Protein AF-A0A0H1ASX2-F1 (afdb_monomer)

Secondary structure (DSSP, 8-state):
----------TTPPP-------GGGG-PPPBPHHHHHHHHHHH-HHHHHHHHHHHHHHTT-GGGHHHHHHHHHHHHHHHHHHHHHS-TTS-THHHHHHHHHHHHHHHHHHHHHHHHHHHHTT---B-HHHHHHHHHHHHHHHHHHHHHHHHHHH-

Structure (mmCIF, N/CA/C/O backbone):
data_AF-A0A0H1ASX2-F1
#
_entry.id   AF-A0A0H1ASX2-F1
#
loop_
_atom_site.group_PDB
_atom_site.id
_atom_site.type_symbol
_atom_site.label_atom_id
_atom_site.label_alt_id
_atom_site.label_comp_id
_atom_site.label_asym_id
_atom_site.label_entity_id
_atom_site.label_seq_id
_atom_site.pdbx_PDB_ins_code
_atom_site.Cartn_x
_atom_site.Cartn_y
_atom_site.Cartn_z
_atom_site.occupancy
_atom_site.B_iso_or_equiv
_atom_site.auth_seq_id
_atom_site.auth_comp_id
_atom_site.auth_asym_id
_atom_site.auth_atom_id
_atom_site.pdbx_PDB_model_num
ATOM 1 N N . MET A 1 1 ? -54.144 13.813 56.890 1.00 47.25 1 MET A N 1
ATOM 2 C CA . MET A 1 1 ? -53.116 13.267 57.805 1.00 47.25 1 MET A CA 1
ATOM 3 C C . MET A 1 1 ? -51.978 12.940 56.876 1.00 47.25 1 MET A C 1
ATOM 5 O O . MET A 1 1 ? -52.011 11.903 56.228 1.00 47.25 1 MET A O 1
ATOM 9 N N . ASP A 1 2 ? -51.123 13.932 56.660 1.00 46.69 2 ASP A N 1
ATOM 10 C CA . ASP A 1 2 ? -50.329 14.037 55.441 1.00 46.69 2 ASP A CA 1
ATOM 11 C C . ASP A 1 2 ? -48.914 13.571 55.763 1.00 46.69 2 ASP A C 1
ATOM 13 O O . ASP A 1 2 ? -48.155 14.257 56.446 1.00 46.69 2 ASP A O 1
ATOM 17 N N . GLU A 1 3 ? -48.589 12.358 55.328 1.00 52.06 3 GLU A N 1
ATOM 18 C CA . GLU A 1 3 ? -47.261 11.775 55.479 1.00 52.06 3 GLU A CA 1
ATOM 19 C C . GLU A 1 3 ? -46.334 12.405 54.428 1.00 52.06 3 GLU A C 1
ATOM 21 O O . GLU A 1 3 ? -46.213 11.940 53.295 1.00 52.06 3 GLU A O 1
ATOM 26 N N . GLN A 1 4 ? -45.721 13.538 54.775 1.00 53.41 4 GLN A N 1
ATOM 27 C CA . GLN A 1 4 ? -44.654 14.131 53.973 1.00 53.41 4 GLN A CA 1
ATOM 28 C C . GLN A 1 4 ? -43.375 13.309 54.158 1.00 53.41 4 GLN A C 1
ATOM 30 O O . GLN A 1 4 ? -42.578 13.544 55.067 1.00 53.41 4 GLN A O 1
ATOM 35 N N . THR A 1 5 ? -43.171 12.325 53.286 1.00 53.88 5 THR A N 1
ATOM 36 C CA . THR A 1 5 ? -41.899 11.611 53.145 1.00 53.88 5 THR A CA 1
ATOM 37 C C . THR A 1 5 ? -40.820 12.576 52.657 1.00 53.88 5 THR A C 1
ATOM 39 O O . THR A 1 5 ? -40.713 12.866 51.465 1.00 53.88 5 THR A O 1
ATOM 42 N N . HIS A 1 6 ? -40.007 13.075 53.587 1.00 53.47 6 HIS A N 1
ATOM 43 C CA . HIS A 1 6 ? -38.731 13.720 53.299 1.00 53.47 6 HIS A CA 1
ATOM 44 C C . HIS A 1 6 ? -37.802 12.712 52.603 1.00 53.47 6 HIS A C 1
ATOM 46 O O . HIS A 1 6 ? -37.171 11.882 53.256 1.00 53.47 6 HIS A O 1
ATOM 52 N N . THR A 1 7 ? -37.688 12.772 51.277 1.00 54.44 7 THR A N 1
ATOM 53 C CA . THR A 1 7 ? -36.602 12.096 50.557 1.00 54.44 7 THR A CA 1
ATOM 54 C C . THR A 1 7 ? -35.310 12.854 50.841 1.00 54.44 7 THR A C 1
ATOM 56 O O . THR A 1 7 ? -34.998 13.841 50.175 1.00 54.44 7 THR A O 1
ATOM 59 N N . ALA A 1 8 ? -34.591 12.437 51.882 1.00 61.47 8 ALA A N 1
ATOM 60 C CA . ALA A 1 8 ? -33.240 12.905 52.148 1.00 61.47 8 ALA A CA 1
ATOM 61 C C . ALA A 1 8 ? -32.369 12.596 50.920 1.00 61.47 8 ALA A C 1
ATOM 63 O O . ALA A 1 8 ? -32.142 11.435 50.584 1.00 61.47 8 ALA A O 1
ATOM 64 N N . SER A 1 9 ? -31.924 13.636 50.216 1.00 67.31 9 SER A N 1
ATOM 65 C CA . SER A 1 9 ? -30.913 13.514 49.170 1.00 67.31 9 SER A CA 1
ATOM 66 C C . SER A 1 9 ? -29.603 13.109 49.840 1.00 67.31 9 SER A C 1
ATOM 68 O O . SER A 1 9 ? -29.017 13.932 50.541 1.00 67.31 9 SER A O 1
ATOM 70 N N . ASP A 1 10 ? -29.191 11.850 49.677 1.00 74.31 10 ASP A N 1
ATOM 71 C CA . ASP A 1 10 ? -27.954 11.303 50.242 1.00 74.31 10 ASP A CA 1
ATOM 72 C C . ASP A 1 10 ? -26.739 12.140 49.784 1.00 74.31 10 ASP A C 1
ATOM 74 O O . ASP A 1 10 ? -26.364 12.076 48.609 1.00 74.31 10 ASP A O 1
ATOM 78 N N . PRO A 1 11 ? -26.119 12.941 50.678 1.00 73.50 11 PRO A N 1
ATOM 79 C CA . PRO A 1 11 ? -24.997 13.813 50.328 1.00 73.50 11 PRO A CA 1
ATOM 80 C C . PRO A 1 11 ? -23.715 13.043 49.991 1.00 73.50 11 PRO A C 1
ATOM 82 O O . PRO A 1 11 ? -22.760 13.643 49.496 1.00 73.50 11 PRO A O 1
ATOM 85 N N . TYR A 1 12 ? -23.679 11.739 50.278 1.00 74.81 12 TYR A N 1
ATOM 86 C CA . TYR A 1 12 ? -22.546 10.853 50.030 1.00 74.81 12 TYR A CA 1
ATOM 87 C C . TYR A 1 12 ? -22.770 9.919 48.841 1.00 74.81 12 TYR A C 1
ATOM 89 O O . TYR A 1 12 ? -21.916 9.069 48.580 1.00 74.81 12 TYR A O 1
ATOM 97 N N . ALA A 1 13 ? -23.867 10.084 48.091 1.00 76.31 13 ALA A N 1
ATOM 98 C CA . ALA A 1 13 ? -24.057 9.361 46.844 1.00 76.31 13 ALA A CA 1
ATOM 99 C C . ALA A 1 13 ? -22.892 9.698 45.889 1.00 76.31 13 ALA A C 1
ATOM 101 O O . ALA A 1 13 ? -22.727 10.863 45.508 1.00 76.31 13 ALA A O 1
ATOM 102 N N . PRO A 1 14 ? -22.051 8.716 45.509 1.00 77.06 14 PRO A N 1
ATOM 103 C CA . PRO A 1 14 ? -20.947 8.975 44.604 1.00 77.06 14 PRO A CA 1
ATOM 104 C C . PRO A 1 14 ? -21.509 9.472 43.266 1.00 77.06 14 PRO A C 1
ATOM 106 O O . PRO A 1 14 ? -22.511 8.926 42.790 1.00 77.06 14 PRO A O 1
ATOM 109 N N . PRO A 1 15 ? -20.891 10.490 42.638 1.00 75.56 15 PRO A N 1
ATOM 110 C CA . PRO A 1 15 ? -21.317 10.953 41.329 1.00 75.56 15 PRO A CA 1
ATOM 111 C C . PRO A 1 15 ? -21.356 9.767 40.366 1.00 75.56 15 PRO A C 1
ATOM 113 O O . PRO A 1 15 ? -20.335 9.120 40.130 1.00 75.56 15 PRO A O 1
ATOM 116 N N . VAL A 1 16 ? -22.533 9.476 39.811 1.00 71.94 16 VAL A N 1
ATOM 117 C CA . VAL A 1 16 ? -22.694 8.508 38.720 1.00 71.94 16 VAL A CA 1
ATOM 118 C C . VAL A 1 16 ? -22.091 9.124 37.459 1.00 71.94 16 VAL A C 1
ATOM 120 O O . VAL A 1 16 ? -22.779 9.670 36.601 1.00 71.94 16 VAL A O 1
ATOM 123 N N . ALA A 1 17 ? -20.764 9.096 37.378 1.00 74.38 17 ALA A N 1
ATOM 124 C CA . ALA A 1 17 ? -20.048 9.335 36.142 1.00 74.38 17 ALA A CA 1
ATOM 125 C C . ALA A 1 17 ? -20.235 8.092 35.259 1.00 74.38 17 ALA A C 1
ATOM 127 O O . ALA A 1 17 ? -19.989 6.979 35.733 1.00 74.38 17 ALA A O 1
ATOM 128 N N . PRO A 1 18 ? -20.651 8.238 33.989 1.00 66.75 18 PRO A N 1
ATOM 129 C CA . PRO A 1 18 ? -20.555 7.147 33.036 1.00 66.75 18 PRO A CA 1
ATOM 130 C C . PRO A 1 18 ? -19.104 6.666 33.030 1.00 66.75 18 PRO A C 1
ATOM 132 O O . PRO A 1 18 ? -18.195 7.432 32.704 1.00 66.75 18 PRO A O 1
ATOM 135 N N . VAL A 1 19 ? -18.875 5.418 33.435 1.00 65.31 19 VAL A N 1
ATOM 136 C CA . VAL A 1 19 ? -17.571 4.786 33.264 1.00 65.31 19 VAL A CA 1
ATOM 137 C C . VAL A 1 19 ? -17.372 4.698 31.758 1.00 65.31 19 VAL A C 1
ATOM 139 O O . VAL A 1 19 ? -18.055 3.925 31.090 1.00 65.31 19 VAL A O 1
ATOM 142 N N . ALA A 1 20 ? -16.512 5.554 31.205 1.00 58.47 20 ALA A N 1
ATOM 143 C CA . ALA A 1 20 ? -16.109 5.426 29.817 1.00 58.47 20 ALA A CA 1
ATOM 144 C C . ALA A 1 20 ? -15.513 4.024 29.665 1.00 58.47 20 ALA A C 1
ATOM 146 O O . ALA A 1 20 ? -14.483 3.727 30.274 1.00 58.47 20 ALA A O 1
ATOM 147 N N . GLU A 1 21 ? -16.188 3.148 28.915 1.00 55.81 21 GLU A N 1
ATOM 148 C CA . GLU A 1 21 ? -15.603 1.857 28.580 1.00 55.81 21 GLU A CA 1
ATOM 149 C C . GLU A 1 21 ? -14.235 2.115 27.938 1.00 55.81 21 GLU A C 1
ATOM 151 O O . GLU A 1 21 ? -14.107 3.045 27.127 1.00 55.81 21 GLU A O 1
ATOM 156 N N . PRO A 1 22 ? -13.195 1.348 28.304 1.00 53.44 22 PRO A N 1
ATOM 157 C CA . PRO A 1 22 ? -11.876 1.542 27.735 1.00 53.44 22 PRO A CA 1
ATOM 158 C C . PRO A 1 22 ? -11.994 1.500 26.212 1.00 53.44 22 PRO A C 1
ATOM 160 O O . PRO A 1 22 ? -12.424 0.494 25.647 1.00 53.44 22 PRO A O 1
ATOM 163 N N . GLN A 1 23 ? -11.584 2.573 25.532 1.00 51.88 23 GLN A N 1
ATOM 164 C CA . GLN A 1 23 ? -11.500 2.608 24.064 1.00 51.88 23 GLN A CA 1
ATOM 165 C C . GLN A 1 23 ? -10.656 1.440 23.510 1.00 51.88 23 GLN A C 1
ATOM 167 O O . GLN A 1 23 ? -10.813 1.046 22.354 1.00 51.88 23 GLN A O 1
ATOM 172 N N . ASP A 1 24 ? -9.819 0.843 24.359 1.00 49.00 24 ASP A N 1
ATOM 173 C CA . ASP A 1 24 ? -9.015 -0.348 24.106 1.00 49.00 24 ASP A CA 1
ATOM 174 C C . ASP A 1 24 ? -9.831 -1.633 23.873 1.00 49.00 24 ASP A C 1
ATOM 176 O O . ASP A 1 24 ? -9.362 -2.523 23.160 1.00 49.00 24 ASP A O 1
ATOM 180 N N . ALA A 1 25 ? -11.070 -1.737 24.373 1.00 55.53 25 ALA A N 1
ATOM 181 C CA . ALA A 1 25 ? -11.925 -2.911 24.145 1.00 55.53 25 ALA A CA 1
ATOM 182 C C . ALA A 1 25 ? -12.354 -3.054 22.671 1.00 55.53 25 ALA A C 1
ATOM 184 O O . ALA A 1 25 ? -12.638 -4.151 22.192 1.00 55.53 25 ALA A O 1
ATOM 185 N N . ALA A 1 26 ? -12.357 -1.948 21.922 1.00 63.97 26 ALA A N 1
ATOM 186 C CA . ALA A 1 26 ? -12.795 -1.907 20.533 1.00 63.97 26 ALA A CA 1
ATOM 187 C C . ALA A 1 26 ? -11.713 -2.331 19.520 1.00 63.97 26 ALA A C 1
ATOM 189 O O . ALA A 1 26 ? -11.992 -2.404 18.320 1.00 63.97 26 ALA A O 1
ATOM 190 N N . GLY A 1 27 ? -10.475 -2.581 19.957 1.00 82.19 27 GLY A N 1
ATOM 191 C CA . GLY A 1 27 ? -9.338 -2.902 19.089 1.00 82.19 27 GLY A CA 1
ATOM 192 C C . GLY A 1 27 ? -8.745 -1.692 18.349 1.00 82.19 27 GLY A C 1
ATOM 193 O O . GLY A 1 27 ? -9.328 -0.604 18.294 1.00 82.19 27 GLY A O 1
ATOM 194 N N . LEU A 1 28 ? -7.564 -1.883 17.752 1.00 91.44 28 LEU A N 1
ATOM 195 C CA . LEU A 1 28 ? -6.772 -0.812 17.131 1.00 91.44 28 LEU A CA 1
ATOM 196 C C . LEU A 1 28 ? -7.434 -0.227 15.860 1.00 91.44 28 LEU A C 1
ATOM 198 O O . LEU A 1 28 ? -8.020 -0.966 15.065 1.00 91.44 28 LEU A O 1
ATOM 202 N N . PRO A 1 29 ? -7.301 1.092 15.602 1.00 95.06 29 PRO A N 1
ATOM 203 C CA . PRO A 1 29 ? -7.918 1.746 14.449 1.00 95.06 29 PRO A CA 1
ATOM 204 C C . PRO A 1 29 ? -7.299 1.289 13.122 1.00 95.06 29 PRO A C 1
ATOM 206 O O . PRO A 1 29 ? -6.076 1.278 12.959 1.00 95.06 29 PRO A O 1
ATOM 209 N N . LEU A 1 30 ? -8.152 0.972 12.148 1.00 97.38 30 LEU A N 1
ATOM 210 C CA . LEU A 1 30 ? -7.758 0.505 10.816 1.00 97.38 30 LEU A CA 1
ATOM 211 C C . LEU A 1 30 ? -7.671 1.663 9.815 1.00 97.38 30 LEU A C 1
ATOM 213 O O . LEU A 1 30 ? -8.310 2.704 9.981 1.00 97.38 30 LEU A O 1
ATOM 217 N N . PHE A 1 31 ? -6.889 1.484 8.755 1.00 98.31 31 PHE A N 1
ATOM 218 C CA . PHE A 1 31 ? -6.980 2.323 7.565 1.00 98.31 31 PHE A CA 1
ATOM 219 C C . PHE A 1 31 ? -8.200 1.953 6.730 1.00 98.31 31 PHE A C 1
ATOM 221 O O . PHE A 1 31 ? -8.478 0.772 6.513 1.00 98.31 31 PHE A O 1
ATOM 228 N N . LYS A 1 32 ? -8.868 2.978 6.199 1.00 98.12 32 LYS A N 1
ATOM 229 C CA . LYS A 1 32 ? -9.953 2.835 5.224 1.00 98.12 32 LYS A CA 1
ATOM 230 C C . LYS A 1 32 ? -9.419 2.373 3.869 1.00 98.12 32 LYS A C 1
ATOM 232 O O . LYS A 1 32 ? -8.271 2.659 3.525 1.00 98.12 32 LYS A O 1
ATOM 237 N N . ILE A 1 33 ? -10.290 1.779 3.050 1.00 98.25 33 ILE A N 1
ATOM 238 C CA . ILE A 1 33 ? -9.969 1.413 1.658 1.00 98.25 33 ILE A CA 1
ATOM 239 C C . ILE A 1 33 ? -9.498 2.643 0.865 1.00 98.25 33 ILE A C 1
ATOM 241 O O . ILE A 1 33 ? -8.510 2.562 0.143 1.00 98.25 33 ILE A O 1
ATOM 245 N N . ALA A 1 34 ? -10.134 3.803 1.068 1.00 98.00 34 ALA A N 1
ATOM 246 C CA . ALA A 1 34 ? -9.706 5.059 0.450 1.00 98.00 34 ALA A CA 1
ATOM 247 C C . ALA A 1 34 ? -8.273 5.456 0.853 1.00 98.00 34 ALA A C 1
ATOM 249 O O . ALA A 1 34 ? -7.491 5.866 0.002 1.00 98.00 34 ALA A O 1
ATOM 250 N N . GLY A 1 35 ? -7.901 5.282 2.126 1.00 98.38 35 GLY A N 1
ATOM 251 C CA . GLY A 1 35 ? -6.538 5.533 2.600 1.00 98.38 35 GLY A CA 1
ATOM 252 C C . GLY A 1 35 ? -5.514 4.584 1.971 1.00 98.38 35 GLY A C 1
ATOM 253 O O . GLY A 1 35 ? -4.441 5.023 1.568 1.00 98.38 35 GLY A O 1
ATOM 254 N N . ILE A 1 36 ? -5.865 3.304 1.816 1.00 98.62 36 ILE A N 1
ATOM 255 C CA . ILE A 1 36 ? -5.038 2.319 1.100 1.00 98.62 36 ILE A CA 1
ATOM 256 C C . ILE A 1 36 ? -4.854 2.743 -0.362 1.00 98.62 36 ILE A C 1
ATOM 258 O O . ILE A 1 36 ? -3.728 2.753 -0.847 1.00 98.62 36 ILE A O 1
ATOM 262 N N . GLY A 1 37 ? -5.928 3.165 -1.036 1.00 98.44 37 GLY A N 1
ATOM 263 C CA . GLY A 1 37 ? -5.870 3.658 -2.413 1.00 98.44 37 GLY A CA 1
ATOM 264 C C . GLY A 1 37 ? -5.007 4.912 -2.574 1.00 98.44 37 GLY A C 1
ATOM 265 O O . GLY A 1 37 ? -4.173 4.962 -3.473 1.00 98.44 37 GLY A O 1
ATOM 266 N N . ILE A 1 38 ? -5.138 5.890 -1.670 1.00 98.44 38 ILE A N 1
ATOM 267 C CA . ILE A 1 38 ? -4.268 7.079 -1.624 1.00 98.44 38 ILE A CA 1
ATOM 268 C C . ILE A 1 38 ? -2.805 6.648 -1.513 1.00 98.44 38 ILE A C 1
ATOM 270 O O . ILE A 1 38 ? -1.969 7.108 -2.286 1.00 98.44 38 ILE A O 1
ATOM 274 N N . ALA A 1 39 ? -2.496 5.726 -0.600 1.00 98.50 39 ALA A N 1
ATOM 275 C CA . ALA A 1 39 ? -1.132 5.250 -0.446 1.00 98.50 39 ALA A CA 1
ATOM 276 C C . ALA A 1 39 ? -0.618 4.528 -1.697 1.00 98.50 39 ALA A C 1
ATOM 278 O O . ALA A 1 39 ? 0.520 4.759 -2.093 1.00 98.50 39 ALA A O 1
ATOM 279 N N . THR A 1 40 ? -1.448 3.717 -2.357 1.00 98.31 40 THR A N 1
ATOM 280 C CA . THR A 1 40 ? -1.083 3.068 -3.623 1.00 98.31 40 THR A CA 1
ATOM 281 C C . THR A 1 40 ? -0.785 4.074 -4.725 1.00 98.31 40 THR A C 1
ATOM 283 O O . THR A 1 40 ? 0.202 3.917 -5.438 1.00 98.31 40 THR A O 1
ATOM 286 N N . PHE A 1 41 ? -1.625 5.099 -4.863 1.00 97.25 41 PHE A N 1
ATOM 287 C CA . PHE A 1 41 ? -1.506 6.088 -5.927 1.00 97.25 41 PHE A CA 1
ATOM 288 C C . PHE A 1 41 ? -0.271 6.980 -5.759 1.00 97.25 41 PHE A C 1
ATOM 290 O O . PHE A 1 41 ? 0.468 7.176 -6.717 1.00 97.25 41 PHE A O 1
ATOM 297 N N . PHE A 1 42 ? -0.026 7.485 -4.547 1.00 96.69 42 PHE A N 1
ATOM 298 C CA . PHE A 1 42 ? 1.083 8.409 -4.290 1.00 96.69 42 PHE A CA 1
ATOM 299 C C . PHE A 1 42 ? 2.403 7.713 -3.963 1.00 96.69 42 PHE A C 1
ATOM 301 O O . PHE A 1 42 ? 3.459 8.232 -4.301 1.00 96.69 42 PHE A O 1
ATOM 308 N N . GLY A 1 43 ? 2.363 6.560 -3.295 1.00 93.19 43 GLY A N 1
ATOM 309 C CA . GLY A 1 43 ? 3.567 5.881 -2.819 1.00 93.19 43 GLY A CA 1
ATOM 310 C C . GLY A 1 43 ? 4.036 4.713 -3.679 1.00 93.19 43 GLY A C 1
ATOM 311 O O . GLY A 1 43 ? 5.216 4.384 -3.607 1.00 93.19 43 GLY A O 1
ATOM 312 N N . SER A 1 44 ? 3.143 4.100 -4.471 1.00 96.81 44 SER A N 1
ATOM 313 C CA . SER A 1 44 ? 3.246 2.797 -5.168 1.00 96.81 44 SER A CA 1
ATOM 314 C C . SER A 1 44 ? 2.454 1.661 -4.508 1.00 96.81 44 SER A C 1
ATOM 316 O O . SER A 1 44 ? 2.003 1.736 -3.362 1.00 96.81 44 SER A O 1
ATOM 318 N N . VAL A 1 45 ? 2.337 0.542 -5.230 1.00 97.94 45 VAL A N 1
ATOM 319 C CA . VAL A 1 4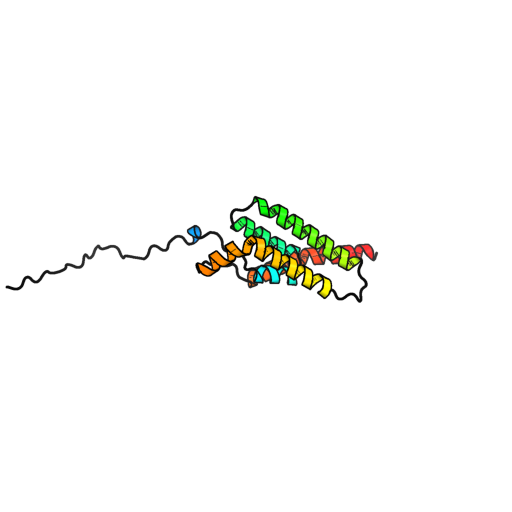5 ? 1.788 -0.730 -4.732 1.00 97.94 45 VAL A CA 1
ATOM 320 C C . VAL A 1 45 ? 2.402 -1.175 -3.399 1.00 97.94 45 VAL A C 1
ATOM 322 O O . VAL A 1 45 ? 1.676 -1.711 -2.559 1.00 97.94 45 VAL A O 1
ATOM 325 N N . LEU A 1 46 ? 3.684 -0.877 -3.145 1.00 98.44 46 LEU A N 1
ATOM 326 C CA . LEU A 1 46 ? 4.337 -1.196 -1.876 1.00 98.44 46 LEU A CA 1
ATOM 327 C C . LEU A 1 46 ? 3.722 -0.418 -0.705 1.00 98.44 46 LEU A C 1
ATOM 329 O O . LEU A 1 46 ? 3.464 -0.998 0.347 1.00 98.44 46 LEU A O 1
ATOM 333 N N . ALA A 1 47 ? 3.424 0.869 -0.890 1.00 98.56 47 ALA A N 1
ATOM 334 C CA . ALA A 1 47 ? 2.809 1.698 0.145 1.00 98.56 47 ALA A CA 1
ATOM 335 C C . ALA A 1 47 ? 1.381 1.230 0.473 1.00 98.56 47 ALA A C 1
ATOM 337 O O . ALA A 1 47 ? 1.024 1.099 1.645 1.00 98.56 47 ALA A O 1
ATOM 338 N N . GLY A 1 48 ? 0.584 0.898 -0.547 1.00 98.50 48 GLY A N 1
ATOM 339 C CA . GLY A 1 48 ? -0.742 0.302 -0.351 1.00 98.50 48 GLY A CA 1
ATOM 340 C C . GLY A 1 48 ? -0.683 -1.036 0.389 1.00 98.50 48 GLY A C 1
ATOM 341 O O . GLY A 1 48 ? -1.404 -1.247 1.368 1.00 98.50 48 GLY A O 1
ATOM 342 N N . GLY A 1 49 ? 0.229 -1.919 -0.022 1.00 98.50 49 GLY A N 1
ATOM 343 C CA . GLY A 1 49 ? 0.459 -3.205 0.634 1.00 98.50 49 GLY A CA 1
ATOM 344 C C . GLY A 1 49 ? 0.953 -3.075 2.075 1.00 98.50 49 GLY A C 1
ATOM 345 O O . GLY A 1 49 ? 0.515 -3.829 2.942 1.00 98.50 49 GLY A O 1
ATOM 346 N N . LEU A 1 50 ? 1.785 -2.076 2.376 1.00 98.69 50 LEU A N 1
ATOM 347 C CA . LEU A 1 50 ? 2.213 -1.762 3.740 1.00 98.69 50 LEU A CA 1
ATOM 348 C C . LEU A 1 50 ? 1.029 -1.338 4.621 1.00 98.69 50 LEU A C 1
ATOM 350 O O . LEU A 1 50 ? 0.916 -1.798 5.760 1.00 98.69 50 LEU A O 1
ATOM 354 N N . LEU A 1 51 ? 0.112 -0.508 4.106 1.00 98.69 51 LEU A N 1
ATOM 355 C CA . LEU A 1 51 ? -1.107 -0.151 4.841 1.00 98.69 51 LEU A CA 1
ATOM 356 C C . LEU A 1 51 ? -2.004 -1.371 5.079 1.00 98.69 51 LEU A C 1
ATOM 358 O O . LEU A 1 51 ? -2.517 -1.546 6.188 1.00 98.69 51 LEU A O 1
ATOM 362 N N . MET A 1 52 ? -2.137 -2.254 4.087 1.00 98.69 52 MET A N 1
ATOM 363 C CA . MET A 1 52 ? -2.850 -3.523 4.250 1.00 98.69 52 MET A CA 1
ATOM 364 C C . MET A 1 52 ? -2.193 -4.421 5.305 1.00 98.69 52 MET A C 1
ATOM 366 O O . MET A 1 52 ? -2.890 -4.952 6.170 1.00 98.69 52 MET A O 1
ATOM 370 N N . ALA A 1 53 ? -0.870 -4.567 5.292 1.00 98.56 53 ALA A N 1
ATOM 371 C CA . ALA A 1 53 ? -0.128 -5.351 6.279 1.00 98.56 53 ALA A CA 1
ATOM 372 C C . ALA A 1 53 ? -0.316 -4.791 7.701 1.00 98.56 53 ALA A C 1
ATOM 374 O O . ALA A 1 53 ? -0.591 -5.532 8.646 1.00 98.56 53 ALA A O 1
ATOM 375 N N . MET A 1 54 ? -0.281 -3.466 7.844 1.00 98.31 54 MET A N 1
ATOM 376 C CA . MET A 1 54 ? -0.586 -2.772 9.096 1.00 98.31 54 MET A CA 1
ATOM 377 C C . MET A 1 54 ? -2.016 -3.002 9.590 1.00 98.31 54 MET A C 1
ATOM 379 O O . MET A 1 54 ? -2.229 -3.050 10.804 1.00 98.31 54 MET A O 1
ATOM 383 N N . ASN A 1 55 ? -2.987 -3.118 8.685 1.00 98.25 55 ASN A N 1
ATOM 384 C CA . ASN A 1 55 ? -4.351 -3.500 9.033 1.00 98.25 55 ASN A CA 1
ATOM 385 C C . ASN A 1 55 ? -4.413 -4.960 9.494 1.00 98.25 55 ASN A C 1
ATOM 387 O O . ASN A 1 55 ? -5.018 -5.226 10.525 1.00 98.25 55 ASN A O 1
ATOM 391 N N . PHE A 1 56 ? -3.760 -5.902 8.803 1.00 97.94 56 PHE A N 1
ATOM 392 C CA . PHE A 1 56 ? -3.729 -7.310 9.227 1.00 97.94 56 PHE A CA 1
ATOM 393 C C . PHE A 1 56 ? -3.150 -7.487 10.626 1.00 97.94 56 PHE A C 1
ATOM 395 O O . PHE A 1 56 ? -3.752 -8.174 11.450 1.00 97.94 56 PHE A O 1
ATOM 402 N N . HIS A 1 57 ? -2.053 -6.797 10.929 1.00 96.69 57 HIS A N 1
ATOM 403 C CA . HIS A 1 57 ? -1.489 -6.788 12.274 1.00 96.69 57 HIS A CA 1
ATOM 404 C C . HIS A 1 57 ? -2.498 -6.275 13.318 1.00 96.69 57 HIS A C 1
ATOM 406 O O . HIS A 1 57 ? -2.713 -6.918 14.340 1.00 96.69 57 HIS A O 1
ATOM 412 N N . ARG A 1 58 ? -3.192 -5.165 13.027 1.00 95.50 58 ARG A N 1
ATOM 413 C CA . ARG A 1 58 ? -4.212 -4.575 13.917 1.00 95.50 58 ARG A CA 1
ATOM 414 C C . ARG A 1 58 ? -5.485 -5.407 14.056 1.00 95.50 58 ARG A C 1
ATOM 416 O O . ARG A 1 58 ? -6.179 -5.275 15.054 1.00 95.50 58 ARG A O 1
ATOM 423 N N . MET A 1 59 ? -5.777 -6.262 13.082 1.00 94.62 59 MET A N 1
ATOM 424 C CA . MET A 1 59 ? -6.870 -7.236 13.132 1.00 94.62 59 MET A CA 1
ATOM 425 C C . MET A 1 59 ? -6.491 -8.521 13.888 1.00 94.62 59 MET A C 1
ATOM 427 O O . MET A 1 59 ? -7.270 -9.468 13.874 1.00 94.62 59 MET A O 1
ATOM 431 N N . GLY A 1 60 ? -5.299 -8.600 14.495 1.00 94.56 60 GLY A N 1
ATOM 432 C CA . GLY A 1 60 ? -4.835 -9.814 15.174 1.00 94.56 60 GLY A CA 1
ATOM 433 C C . GLY A 1 60 ? -4.487 -10.955 14.213 1.00 94.56 60 GLY A C 1
ATOM 434 O O . GLY A 1 60 ? -4.543 -12.118 14.595 1.00 94.56 60 GLY A O 1
ATOM 435 N N . ARG A 1 61 ? -4.136 -10.636 12.959 1.00 95.25 61 ARG A N 1
ATOM 436 C CA . ARG A 1 61 ? -3.795 -11.599 11.895 1.00 95.25 61 ARG A CA 1
ATOM 437 C C . ARG A 1 61 ? -2.332 -11.454 11.449 1.00 95.25 61 ARG A C 1
ATOM 439 O O . ARG A 1 61 ? -2.074 -11.040 10.313 1.00 95.25 61 ARG A O 1
ATOM 446 N N . PRO A 1 62 ? -1.351 -11.721 12.336 1.00 94.44 62 PRO A N 1
ATOM 447 C CA . PRO A 1 62 ? 0.070 -11.555 12.022 1.00 94.44 62 PRO A CA 1
ATOM 448 C C . PRO A 1 62 ? 0.545 -12.496 10.902 1.00 94.44 62 PRO A C 1
ATOM 450 O O . PRO A 1 62 ? 1.454 -12.142 10.153 1.00 94.44 62 PRO A O 1
ATOM 453 N N . ASP A 1 63 ? -0.122 -13.639 10.724 1.00 96.50 63 ASP A N 1
ATOM 454 C CA . ASP A 1 63 ? 0.097 -14.610 9.645 1.00 96.50 63 ASP A CA 1
ATOM 455 C C . ASP A 1 63 ? -0.044 -13.994 8.244 1.00 96.50 63 ASP A C 1
ATOM 457 O O . ASP A 1 63 ? 0.601 -14.434 7.295 1.00 96.50 63 ASP A O 1
ATOM 461 N N . ARG A 1 64 ? -0.859 -12.941 8.104 1.00 97.44 64 ARG A N 1
ATOM 462 C CA . ARG A 1 64 ? -1.100 -12.257 6.825 1.00 97.44 64 ARG A CA 1
ATOM 463 C C . ARG A 1 64 ? -0.163 -11.085 6.556 1.00 97.44 64 ARG A C 1
ATOM 465 O O . ARG A 1 64 ? -0.163 -10.583 5.434 1.00 97.44 64 ARG A O 1
ATOM 472 N N . VAL A 1 65 ? 0.645 -10.653 7.524 1.00 97.75 65 VAL A N 1
ATOM 473 C CA . VAL A 1 65 ? 1.513 -9.469 7.385 1.00 97.75 65 VAL A CA 1
ATOM 474 C C . VAL A 1 65 ? 2.597 -9.709 6.334 1.00 97.75 65 VAL A C 1
ATOM 476 O O . VAL A 1 65 ? 2.647 -9.000 5.328 1.00 97.75 65 VAL A O 1
ATOM 479 N N . TRP A 1 66 ? 3.421 -10.742 6.523 1.00 97.88 66 TRP A N 1
ATOM 480 C CA . TRP A 1 66 ? 4.542 -11.046 5.628 1.00 97.88 66 TRP A CA 1
ATOM 481 C C . TRP A 1 66 ? 4.118 -11.444 4.211 1.00 97.88 66 TRP A C 1
ATOM 483 O O . TRP A 1 66 ? 4.681 -10.885 3.270 1.00 97.88 66 TRP A O 1
ATOM 493 N N . PRO A 1 67 ? 3.096 -12.302 4.005 1.00 98.19 67 PRO A N 1
ATOM 494 C CA . PRO A 1 67 ? 2.607 -12.595 2.658 1.00 98.19 67 PRO A CA 1
ATOM 495 C C . PRO A 1 67 ? 2.108 -11.348 1.921 1.00 98.19 67 PRO A C 1
ATOM 497 O O . PRO A 1 67 ? 2.337 -11.205 0.722 1.00 98.19 67 PRO A O 1
ATOM 500 N N . THR A 1 68 ? 1.462 -10.419 2.634 1.00 98.25 68 THR A N 1
ATOM 501 C CA . THR A 1 68 ? 0.969 -9.168 2.039 1.00 98.25 68 THR A CA 1
ATOM 502 C C . THR A 1 68 ? 2.121 -8.262 1.616 1.00 98.25 68 THR A C 1
ATOM 504 O O . THR A 1 68 ? 2.091 -7.720 0.514 1.00 98.25 68 THR A O 1
ATOM 507 N N . LEU A 1 69 ? 3.157 -8.123 2.451 1.00 98.31 69 LEU A N 1
ATOM 508 C CA . LEU A 1 69 ? 4.356 -7.358 2.099 1.00 98.31 69 LEU A CA 1
ATOM 509 C C . LEU A 1 69 ? 5.132 -8.005 0.948 1.00 98.31 69 LEU A C 1
ATOM 511 O O . LEU A 1 69 ? 5.563 -7.294 0.046 1.00 98.31 69 LEU A O 1
ATOM 515 N N . GLY A 1 70 ? 5.259 -9.334 0.936 1.00 98.31 70 GLY A N 1
ATOM 516 C CA . GLY A 1 70 ? 5.887 -10.069 -0.163 1.00 98.31 70 GLY A CA 1
ATOM 517 C C . GLY A 1 70 ? 5.157 -9.855 -1.489 1.00 98.31 70 GLY A C 1
ATOM 518 O O . GLY A 1 70 ? 5.790 -9.552 -2.497 1.00 98.31 70 GLY A O 1
ATOM 519 N N . LEU A 1 71 ? 3.821 -9.915 -1.483 1.00 98.12 71 LEU A N 1
ATOM 520 C CA . LEU A 1 71 ? 3.008 -9.622 -2.666 1.00 98.12 71 LEU A CA 1
ATOM 521 C C . LEU A 1 71 ? 3.153 -8.163 -3.119 1.00 98.12 71 LEU A C 1
ATOM 523 O O . LEU A 1 71 ? 3.226 -7.894 -4.315 1.00 98.12 71 LEU A O 1
ATOM 527 N N . ALA A 1 72 ? 3.213 -7.221 -2.179 1.00 98.06 72 ALA A N 1
ATOM 528 C CA . ALA A 1 72 ? 3.386 -5.805 -2.483 1.00 98.06 72 ALA A CA 1
ATOM 529 C C . ALA A 1 72 ? 4.770 -5.507 -3.080 1.00 98.06 72 ALA A C 1
ATOM 531 O O . ALA A 1 72 ? 4.876 -4.737 -4.033 1.00 98.06 72 ALA A O 1
ATOM 532 N N . LEU A 1 73 ? 5.815 -6.157 -2.561 1.00 98.25 73 LEU A N 1
ATOM 533 C CA . LEU A 1 73 ? 7.169 -6.082 -3.101 1.00 98.25 73 LEU A CA 1
ATOM 534 C C . LEU A 1 73 ? 7.240 -6.689 -4.506 1.00 98.25 73 LEU A C 1
ATOM 536 O O . LEU A 1 73 ? 7.801 -6.072 -5.407 1.00 98.25 73 LEU A O 1
ATOM 540 N N . LEU A 1 74 ? 6.616 -7.852 -4.718 1.00 98.25 74 LEU A N 1
ATOM 541 C CA . LEU A 1 74 ? 6.509 -8.467 -6.041 1.00 98.25 74 LEU A CA 1
ATOM 542 C C . LEU A 1 74 ? 5.774 -7.548 -7.024 1.00 98.25 74 LEU A C 1
ATOM 544 O O . LEU A 1 74 ? 6.224 -7.369 -8.152 1.00 98.25 74 LEU A O 1
ATOM 548 N N . GLY A 1 75 ? 4.680 -6.924 -6.584 1.00 97.69 75 GLY A N 1
ATOM 54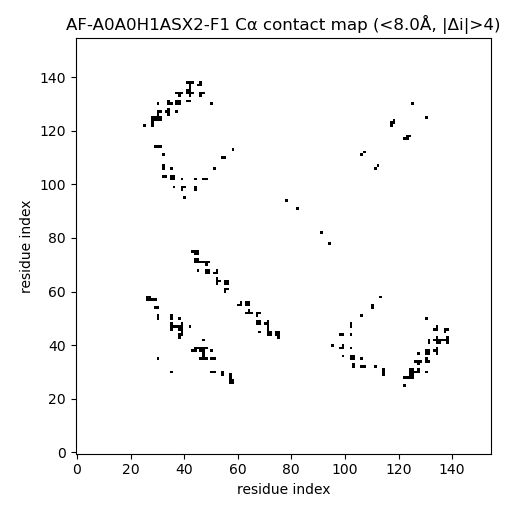9 C CA . GLY A 1 75 ? 3.965 -5.919 -7.364 1.00 97.69 75 GLY A CA 1
ATOM 550 C C . GLY A 1 75 ? 4.856 -4.734 -7.734 1.00 97.69 75 GLY A C 1
ATOM 551 O O . GLY A 1 75 ? 4.825 -4.290 -8.878 1.00 97.69 75 GLY A O 1
ATOM 552 N N . LEU A 1 76 ? 5.680 -4.242 -6.801 1.00 97.38 76 LEU A N 1
ATOM 553 C CA . LEU A 1 76 ? 6.592 -3.126 -7.060 1.00 97.38 76 LEU A CA 1
ATOM 554 C C . LEU A 1 76 ? 7.603 -3.503 -8.143 1.00 97.38 76 LEU A C 1
ATOM 556 O O . LEU A 1 76 ? 7.723 -2.782 -9.131 1.00 97.38 76 LEU A O 1
ATOM 560 N N . VAL A 1 77 ? 8.257 -4.658 -8.000 1.00 96.94 77 VAL A N 1
ATOM 561 C CA . VAL A 1 77 ? 9.203 -5.181 -8.996 1.00 96.94 77 VAL A CA 1
ATOM 562 C C . VAL A 1 77 ? 8.523 -5.362 -10.352 1.00 96.94 77 VAL A C 1
ATOM 564 O O . VAL A 1 77 ? 9.072 -4.934 -11.361 1.00 96.94 77 VAL A O 1
ATOM 567 N N . ALA A 1 78 ? 7.311 -5.922 -10.391 1.00 96.56 78 ALA A N 1
ATOM 568 C CA . ALA A 1 78 ? 6.563 -6.115 -11.630 1.00 96.56 78 ALA A CA 1
ATOM 569 C C . ALA A 1 78 ? 6.231 -4.782 -12.320 1.00 96.56 78 ALA A C 1
ATOM 571 O O . ALA A 1 78 ? 6.489 -4.626 -13.509 1.00 96.56 78 ALA A O 1
ATOM 572 N N . THR A 1 79 ? 5.705 -3.798 -11.584 1.00 95.00 79 THR A N 1
ATOM 573 C CA . THR A 1 79 ? 5.391 -2.474 -12.152 1.00 95.00 79 THR A CA 1
ATOM 574 C C . THR A 1 79 ? 6.641 -1.710 -12.593 1.00 95.00 79 THR A C 1
ATOM 576 O O . THR A 1 79 ? 6.606 -1.052 -13.629 1.00 95.00 79 THR A O 1
ATOM 579 N N . GLY A 1 80 ? 7.755 -1.843 -11.866 1.00 92.94 80 GLY A N 1
ATOM 580 C CA . GLY A 1 80 ? 9.044 -1.267 -12.250 1.00 92.94 80 GLY A CA 1
ATOM 581 C C . GLY A 1 80 ? 9.631 -1.920 -13.502 1.00 92.94 80 GLY A C 1
ATOM 582 O O . GLY A 1 80 ? 10.045 -1.217 -14.418 1.00 92.94 80 GLY A O 1
ATOM 583 N N . ALA A 1 81 ? 9.597 -3.252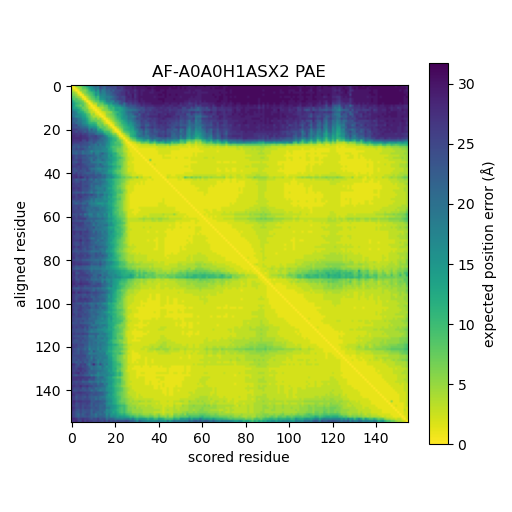 -13.589 1.00 93.25 81 ALA A N 1
ATOM 584 C CA . ALA A 1 81 ? 10.040 -3.993 -14.770 1.00 93.25 81 ALA A CA 1
ATOM 585 C C . ALA A 1 81 ? 9.201 -3.646 -16.007 1.00 93.25 81 ALA A C 1
ATOM 587 O O . ALA A 1 81 ? 9.752 -3.439 -17.083 1.00 93.25 81 ALA A O 1
ATOM 588 N N . LEU A 1 82 ? 7.879 -3.513 -15.849 1.00 93.44 82 LEU A N 1
ATOM 589 C CA . LEU A 1 82 ? 7.005 -3.023 -16.915 1.00 93.44 82 LEU A CA 1
ATOM 590 C C . LEU A 1 82 ? 7.418 -1.621 -17.370 1.00 93.44 82 LEU A C 1
ATOM 592 O O . LEU A 1 82 ? 7.541 -1.397 -18.567 1.00 93.44 82 LEU A O 1
ATOM 596 N N . GLY A 1 83 ? 7.684 -0.704 -16.438 1.00 90.56 83 GLY A N 1
ATOM 597 C CA . GLY A 1 83 ? 8.158 0.642 -16.766 1.00 90.56 83 GLY A CA 1
ATOM 598 C C . GLY A 1 83 ? 9.504 0.666 -17.498 1.00 90.56 83 GLY A C 1
ATOM 599 O O . GLY A 1 83 ? 9.707 1.530 -18.338 1.00 90.56 83 GLY A O 1
ATOM 600 N N . ALA A 1 84 ? 10.398 -0.285 -17.217 1.00 88.69 84 ALA A N 1
ATOM 601 C CA . ALA A 1 84 ? 11.710 -0.377 -17.862 1.00 88.69 84 ALA A CA 1
ATOM 602 C C . ALA A 1 84 ? 11.674 -1.018 -19.263 1.00 88.69 84 ALA A C 1
ATOM 604 O O . ALA A 1 84 ? 12.559 -0.763 -20.074 1.00 88.69 84 ALA A O 1
ATOM 605 N N . VAL A 1 85 ? 10.688 -1.878 -19.539 1.00 92.31 85 VAL A N 1
ATOM 606 C CA . VAL A 1 85 ? 10.556 -2.596 -20.822 1.00 92.31 85 VAL A CA 1
ATOM 607 C C . VAL A 1 85 ? 9.614 -1.876 -21.788 1.00 92.31 85 VAL A C 1
ATOM 609 O O . VAL A 1 85 ? 9.746 -2.019 -23.005 1.00 92.31 85 VAL A O 1
ATOM 612 N N . LEU A 1 86 ? 8.633 -1.134 -21.271 1.00 92.75 86 LEU A N 1
ATOM 613 C CA . LEU A 1 86 ? 7.661 -0.435 -22.101 1.00 92.75 86 LEU A CA 1
ATOM 614 C C . LEU A 1 86 ? 8.277 0.796 -22.797 1.00 92.75 86 LEU A C 1
ATOM 616 O O . LEU A 1 86 ? 9.149 1.449 -22.230 1.00 92.75 86 LEU A O 1
ATOM 620 N N . PRO A 1 87 ? 7.805 1.144 -24.012 1.00 92.69 87 PRO A N 1
ATOM 621 C CA . PRO A 1 87 ? 8.250 2.346 -24.717 1.00 92.69 87 PRO A CA 1
ATOM 622 C C . PRO A 1 87 ? 7.963 3.627 -23.926 1.00 92.69 87 PRO A C 1
ATOM 624 O O . PRO A 1 87 ? 6.942 3.710 -23.247 1.00 92.69 87 PRO A O 1
ATOM 627 N N . GLU A 1 88 ? 8.781 4.667 -24.101 1.00 88.25 88 GLU A N 1
ATOM 628 C CA . GLU A 1 88 ? 8.619 5.955 -23.402 1.00 88.25 88 GLU A CA 1
ATOM 629 C C . GLU A 1 88 ? 7.266 6.635 -23.680 1.00 88.25 88 GLU A C 1
ATOM 631 O O . GLU A 1 88 ? 6.700 7.288 -22.806 1.00 88.25 88 GLU A O 1
ATOM 636 N N . GLN A 1 89 ? 6.700 6.443 -24.876 1.00 92.31 89 GLN A N 1
ATOM 637 C CA . GLN A 1 89 ? 5.364 6.936 -25.229 1.00 92.31 89 GLN A CA 1
ATOM 638 C C . GLN A 1 89 ? 4.213 6.164 -24.563 1.00 92.31 89 GLN A C 1
ATOM 640 O O . GLN A 1 89 ? 3.050 6.548 -24.713 1.00 92.31 89 GLN A O 1
ATOM 645 N N . PHE A 1 90 ? 4.492 5.055 -23.871 1.00 92.50 90 PHE A N 1
ATOM 646 C CA . PHE A 1 90 ? 3.460 4.274 -23.206 1.00 92.50 90 PHE A CA 1
ATOM 647 C C . PH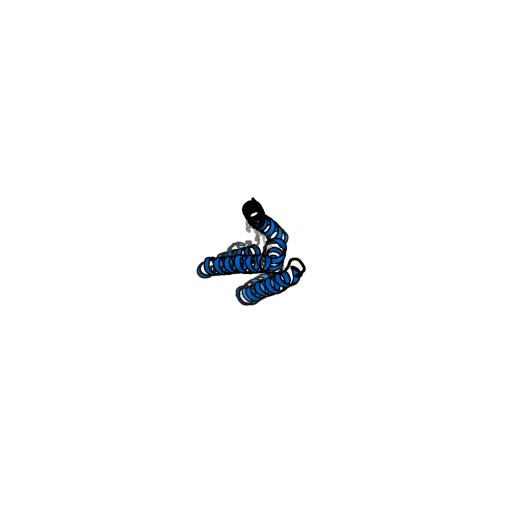E A 1 90 ? 2.914 5.045 -21.991 1.00 92.50 90 PHE A C 1
ATOM 649 O O . PHE A 1 90 ? 3.671 5.378 -21.078 1.00 92.50 90 PHE A O 1
ATOM 656 N N . PRO A 1 91 ? 1.598 5.318 -21.914 1.00 93.19 91 PRO A N 1
ATOM 657 C CA . PRO A 1 91 ? 1.054 6.105 -20.815 1.00 93.19 91 PRO A CA 1
ATOM 658 C C . PRO A 1 91 ? 1.180 5.365 -19.477 1.00 93.19 91 PRO A C 1
ATOM 660 O O . PRO A 1 91 ? 0.502 4.362 -19.248 1.00 93.19 91 PRO A O 1
ATOM 663 N N . GLY A 1 92 ? 1.973 5.898 -18.542 1.00 90.19 92 GLY A N 1
ATOM 664 C CA . GLY A 1 92 ? 2.170 5.292 -17.214 1.00 90.19 92 GLY A CA 1
ATOM 665 C C . GLY A 1 92 ? 0.869 5.071 -16.428 1.00 90.19 92 GLY A C 1
ATOM 666 O O . GLY A 1 92 ? 0.754 4.125 -15.650 1.00 90.19 92 GLY A O 1
ATOM 667 N N . MET A 1 93 ? -0.168 5.869 -16.708 1.00 93.69 93 MET A N 1
ATOM 668 C CA . MET A 1 93 ? -1.503 5.703 -16.125 1.00 93.69 93 MET A CA 1
ATOM 669 C C . MET A 1 93 ? -2.125 4.325 -16.415 1.00 93.69 93 MET A C 1
ATOM 671 O O . MET A 1 93 ? -2.877 3.817 -15.582 1.00 93.69 93 MET A O 1
ATOM 675 N N . LEU A 1 94 ? -1.773 3.684 -17.536 1.00 94.81 94 LEU A N 1
ATOM 676 C CA . LEU A 1 94 ? -2.218 2.325 -17.869 1.00 94.81 94 LEU A CA 1
ATOM 677 C C . LEU A 1 94 ? -1.577 1.248 -16.982 1.00 94.81 94 LEU A C 1
ATOM 679 O O . LEU A 1 94 ? -2.096 0.140 -16.918 1.00 94.81 94 LEU A O 1
ATOM 683 N N . ILE A 1 95 ? -0.499 1.563 -16.262 1.00 94.25 95 ILE A N 1
ATOM 684 C CA . ILE A 1 95 ? 0.069 0.708 -15.209 1.00 94.25 95 ILE A CA 1
ATOM 685 C C . ILE A 1 95 ? -0.539 1.094 -13.855 1.00 94.25 95 ILE A C 1
ATOM 687 O O . ILE A 1 95 ? -0.973 0.232 -13.084 1.00 94.25 95 ILE A O 1
ATOM 691 N N . THR A 1 96 ? -0.613 2.395 -13.565 1.00 93.94 96 THR A N 1
ATOM 692 C CA . THR A 1 96 ? -1.065 2.914 -12.267 1.00 93.94 96 THR A CA 1
ATOM 693 C C . THR A 1 96 ? -2.524 2.573 -11.970 1.00 93.94 96 THR A C 1
ATOM 695 O O . THR A 1 96 ? -2.819 2.111 -10.869 1.00 93.94 96 THR A O 1
ATOM 698 N N . VAL A 1 97 ? -3.445 2.767 -12.922 1.00 96.88 97 VAL A N 1
ATOM 699 C CA . VAL A 1 97 ? -4.887 2.556 -12.692 1.00 96.88 97 VAL A CA 1
ATOM 700 C C . VAL A 1 97 ? -5.208 1.086 -12.401 1.00 96.88 97 VAL A C 1
ATOM 702 O O . VAL A 1 97 ? -5.821 0.830 -11.362 1.00 96.88 97 VAL A O 1
ATOM 705 N N . PRO A 1 98 ? -4.765 0.100 -13.208 1.00 97.25 98 PRO A N 1
ATOM 706 C CA . PRO A 1 98 ? -4.986 -1.308 -12.879 1.00 97.25 98 PRO A CA 1
ATOM 707 C C . PRO A 1 98 ? -4.364 -1.711 -11.544 1.00 97.25 98 PRO A C 1
ATOM 709 O O . PRO A 1 98 ? -4.985 -2.444 -10.779 1.00 97.25 98 PRO A O 1
ATOM 712 N N . THR A 1 99 ? -3.178 -1.191 -11.222 1.00 96.44 99 THR A N 1
ATOM 713 C CA . THR A 1 99 ? -2.511 -1.456 -9.940 1.00 96.44 99 THR A CA 1
ATOM 714 C C . THR A 1 99 ? -3.326 -0.916 -8.763 1.00 96.44 99 THR A C 1
ATOM 716 O O . THR A 1 9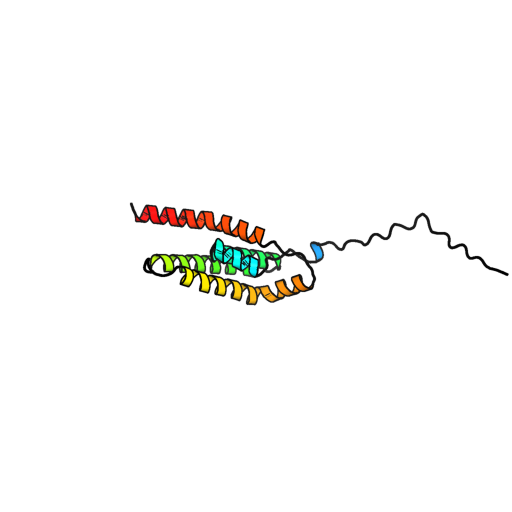9 ? -3.553 -1.626 -7.782 1.00 96.44 99 THR A O 1
ATOM 719 N N . LEU A 1 100 ? -3.829 0.316 -8.868 1.00 97.88 100 LEU A N 1
ATOM 720 C CA . LEU A 1 100 ? -4.698 0.927 -7.864 1.00 97.88 100 LEU A CA 1
ATOM 721 C C . LEU A 1 100 ? -5.988 0.121 -7.666 1.00 97.88 100 LEU A C 1
ATOM 723 O O . LEU A 1 100 ? -6.371 -0.166 -6.527 1.00 97.88 100 LEU A O 1
ATOM 727 N N . VAL A 1 101 ? -6.639 -0.282 -8.759 1.00 98.31 101 VAL A N 1
ATOM 728 C CA . VAL A 1 101 ? -7.849 -1.119 -8.721 1.00 98.31 101 VAL A CA 1
ATOM 729 C C . VAL A 1 101 ? -7.547 -2.476 -8.087 1.00 98.31 101 VAL A C 1
ATOM 731 O O . VAL A 1 101 ? -8.285 -2.912 -7.207 1.00 98.31 101 VAL A O 1
ATOM 734 N N . ALA A 1 102 ? -6.446 -3.127 -8.459 1.00 98.06 102 ALA A N 1
ATOM 735 C CA . ALA A 1 102 ? -6.058 -4.422 -7.910 1.00 98.06 102 ALA A CA 1
ATOM 736 C C . ALA A 1 102 ? -5.848 -4.363 -6.389 1.00 98.06 102 ALA A C 1
ATOM 738 O O . ALA A 1 102 ? -6.395 -5.196 -5.663 1.00 98.06 102 ALA A O 1
ATOM 739 N N . VAL A 1 103 ? -5.119 -3.360 -5.888 1.00 98.44 103 VAL A N 1
ATOM 740 C CA . VAL A 1 103 ? -4.861 -3.210 -4.446 1.00 98.44 103 VAL A CA 1
ATOM 741 C C . VAL A 1 103 ? -6.139 -2.868 -3.684 1.00 98.44 103 VAL A C 1
ATOM 743 O O . VAL A 1 103 ? -6.427 -3.490 -2.662 1.00 98.44 103 VAL A O 1
ATOM 746 N N . THR A 1 104 ? -6.939 -1.919 -4.173 1.00 98.00 104 THR A N 1
ATOM 747 C CA . THR A 1 104 ? -8.194 -1.526 -3.504 1.00 98.00 104 THR A CA 1
ATOM 748 C C . THR A 1 104 ? -9.232 -2.646 -3.524 1.00 98.00 104 THR A C 1
ATOM 750 O O . THR A 1 104 ? -9.899 -2.877 -2.513 1.00 98.00 104 THR A O 1
ATOM 753 N N . MET A 1 105 ? -9.314 -3.417 -4.611 1.00 98.31 105 MET A N 1
ATOM 754 C CA . MET A 1 105 ? -10.151 -4.615 -4.691 1.00 98.31 105 MET A CA 1
ATOM 755 C C . MET A 1 105 ? -9.669 -5.699 -3.721 1.00 98.31 105 MET A C 1
ATOM 757 O O . MET A 1 105 ? -10.484 -6.296 -3.015 1.00 98.31 105 MET A O 1
ATOM 761 N N . LEU A 1 106 ? -8.359 -5.948 -3.644 1.00 98.38 106 LEU A N 1
ATOM 762 C CA . LEU A 1 106 ? -7.790 -6.921 -2.711 1.00 98.38 106 LEU A CA 1
ATOM 763 C C . LEU A 1 106 ? -8.042 -6.510 -1.254 1.00 98.38 106 LEU A C 1
ATOM 765 O O . LEU A 1 106 ? -8.435 -7.348 -0.439 1.00 98.38 106 LEU A O 1
ATOM 769 N N . ALA A 1 107 ? -7.880 -5.227 -0.929 1.00 98.38 107 ALA A N 1
ATOM 770 C CA . ALA A 1 107 ? -8.211 -4.671 0.380 1.00 98.38 107 ALA A CA 1
ATOM 771 C C . ALA A 1 107 ? -9.700 -4.844 0.707 1.00 98.38 107 ALA A C 1
ATOM 773 O O . ALA A 1 107 ? -10.035 -5.328 1.787 1.00 98.38 107 ALA A O 1
ATOM 774 N N . GLY A 1 108 ? -10.592 -4.536 -0.237 1.00 98.12 108 GLY A N 1
ATOM 775 C CA . GLY A 1 108 ? -12.032 -4.742 -0.079 1.00 98.12 108 GLY A CA 1
ATOM 776 C C . GLY A 1 108 ? -12.388 -6.203 0.202 1.00 98.12 108 GLY A C 1
ATOM 777 O O . GLY A 1 108 ? -13.109 -6.485 1.154 1.00 98.12 108 GLY A O 1
ATOM 778 N N . ARG A 1 109 ? -11.816 -7.146 -0.554 1.00 98.06 109 ARG A N 1
ATOM 779 C CA . ARG A 1 109 ? -12.071 -8.586 -0.375 1.00 98.06 109 ARG A CA 1
ATOM 780 C C . ARG A 1 109 ? -11.527 -9.149 0.935 1.00 98.06 109 ARG A C 1
ATOM 782 O O . ARG A 1 109 ? -12.120 -10.060 1.494 1.00 98.06 109 ARG A O 1
ATOM 789 N N . THR A 1 110 ? -10.383 -8.658 1.405 1.00 97.69 110 THR A N 1
ATOM 790 C CA . THR A 1 110 ? -9.675 -9.277 2.541 1.00 97.69 110 THR A CA 1
ATOM 791 C C . THR A 1 110 ? -9.874 -8.560 3.873 1.00 97.69 110 THR A C 1
ATOM 793 O O . THR A 1 110 ? -9.709 -9.181 4.924 1.00 97.69 110 THR A O 1
ATOM 796 N N . GLN A 1 111 ? -10.210 -7.268 3.842 1.00 98.00 111 GLN A N 1
ATOM 797 C CA . GLN A 1 111 ? -10.315 -6.396 5.019 1.00 98.00 111 GLN A CA 1
ATOM 798 C C . GLN A 1 111 ? -11.642 -5.622 5.070 1.00 98.00 111 GLN A C 1
ATOM 800 O O . GLN A 1 111 ? -11.955 -5.025 6.100 1.00 98.00 111 GLN A O 1
ATOM 805 N N . GLY A 1 112 ? -12.433 -5.630 3.990 1.00 97.31 112 GLY A N 1
ATOM 806 C CA . GLY A 1 112 ? -13.629 -4.799 3.849 1.00 97.31 112 GLY A CA 1
ATOM 807 C C . GLY A 1 112 ? -14.684 -5.045 4.922 1.00 97.31 112 GLY A C 1
ATOM 808 O O . GLY A 1 112 ? -15.204 -4.084 5.478 1.00 97.31 112 GLY A O 1
ATOM 809 N N . GLU A 1 113 ? -14.954 -6.300 5.287 1.00 96.62 113 GLU A N 1
ATOM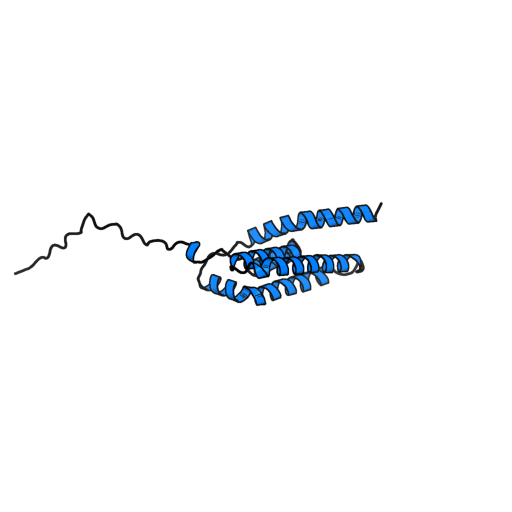 810 C CA . GLU A 1 113 ? -15.928 -6.608 6.344 1.00 96.62 113 GLU A CA 1
ATOM 811 C C . GLU A 1 113 ? -15.508 -6.062 7.713 1.00 96.62 113 GLU A C 1
ATOM 813 O O . GLU A 1 113 ? -16.336 -5.520 8.444 1.00 96.62 113 GLU A O 1
ATOM 818 N N . ALA A 1 114 ? -14.225 -6.182 8.063 1.00 95.31 114 ALA A N 1
ATOM 819 C CA . ALA A 1 114 ? -13.697 -5.679 9.328 1.00 95.31 114 ALA A CA 1
ATOM 820 C C . ALA A 1 114 ? -13.735 -4.144 9.376 1.00 95.31 114 ALA A C 1
ATOM 822 O O . ALA A 1 114 ? -14.157 -3.568 10.380 1.00 95.31 114 ALA A O 1
ATOM 823 N N . ILE A 1 115 ? -13.361 -3.489 8.272 1.00 96.88 115 ILE A N 1
ATOM 824 C CA . ILE A 1 115 ? -13.443 -2.031 8.123 1.00 96.88 115 ILE A CA 1
ATOM 825 C C . ILE A 1 115 ? -14.905 -1.574 8.234 1.00 96.88 115 ILE A C 1
ATOM 827 O O . ILE A 1 115 ? -15.211 -0.733 9.074 1.00 96.88 115 ILE A O 1
ATOM 831 N N . ALA A 1 116 ? -15.823 -2.178 7.474 1.00 96.69 116 ALA A N 1
ATOM 832 C CA . ALA A 1 116 ? -17.236 -1.803 7.459 1.00 96.69 116 ALA A CA 1
ATOM 833 C C . ALA A 1 116 ? -17.923 -2.035 8.812 1.00 96.69 116 ALA A C 1
ATOM 835 O O . ALA A 1 116 ? -18.713 -1.204 9.254 1.00 96.69 116 ALA A O 1
ATOM 836 N N . ARG A 1 117 ? -17.619 -3.142 9.499 1.00 95.12 117 ARG A N 1
ATOM 837 C CA . ARG A 1 117 ? -18.139 -3.421 10.848 1.00 95.12 117 ARG A CA 1
ATOM 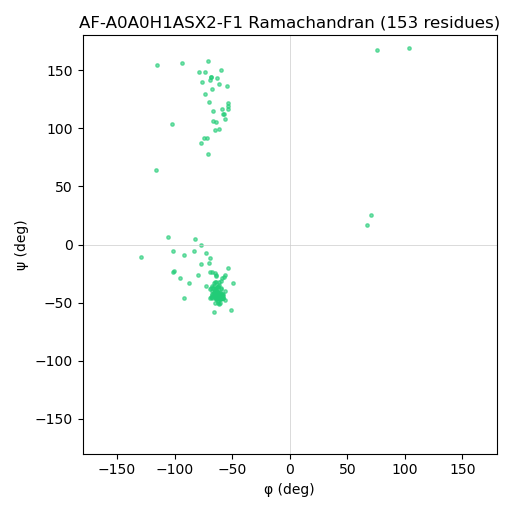838 C C . ARG A 1 117 ? -17.728 -2.331 11.829 1.00 95.12 117 ARG A C 1
ATOM 840 O O . ARG A 1 117 ? -18.560 -1.852 12.592 1.00 95.12 117 ARG A O 1
ATOM 847 N N . ARG A 1 118 ? -16.461 -1.924 11.779 1.00 94.12 118 ARG A N 1
ATOM 848 C CA . ARG A 1 118 ? -15.908 -0.891 12.652 1.00 94.12 118 ARG A CA 1
ATOM 849 C C . ARG A 1 118 ? -16.477 0.498 12.315 1.00 94.12 118 ARG A C 1
ATOM 851 O O . ARG A 1 118 ? -16.810 1.238 13.233 1.00 94.12 118 ARG A O 1
ATOM 858 N N . GLU A 1 119 ? -16.676 0.818 11.033 1.00 93.75 119 GLU A N 1
ATOM 859 C CA . GLU A 1 119 ? -17.352 2.057 10.604 1.00 93.75 119 GLU A CA 1
ATOM 860 C C . GLU A 1 119 ? -18.806 2.117 11.091 1.00 93.75 119 GLU A C 1
ATOM 862 O O . GLU A 1 119 ? -19.217 3.126 11.658 1.00 93.75 119 GLU A O 1
ATOM 867 N N . ARG A 1 120 ? -19.572 1.027 10.943 1.00 95.31 120 ARG A N 1
ATOM 868 C CA . ARG A 1 120 ? -20.965 0.943 11.424 1.00 95.31 120 ARG A CA 1
ATOM 869 C C . ARG A 1 120 ? -21.078 1.041 12.943 1.00 95.31 120 ARG A C 1
ATOM 871 O O . ARG A 1 120 ? -22.067 1.562 13.438 1.00 95.31 120 ARG A O 1
ATOM 878 N N . ALA A 1 121 ? -20.074 0.551 13.666 1.00 92.50 121 ALA A N 1
ATOM 879 C CA . ALA A 1 121 ? -19.994 0.661 15.118 1.00 92.50 121 ALA A CA 1
ATOM 880 C C . ALA A 1 121 ? -19.552 2.058 15.603 1.00 92.50 121 ALA A C 1
ATOM 882 O O . ALA A 1 121 ? -19.409 2.258 16.804 1.00 92.50 121 ALA A O 1
ATOM 883 N N . GLY A 1 122 ? -19.288 3.014 14.700 1.00 92.56 122 GLY A N 1
ATOM 884 C CA . GLY A 1 122 ? -18.824 4.357 15.066 1.00 92.56 122 GLY A CA 1
ATOM 885 C C . GLY A 1 122 ? -17.421 4.381 15.681 1.00 92.56 122 GLY A C 1
ATOM 886 O O . GLY A 1 122 ? -17.032 5.362 16.310 1.00 92.56 122 GLY A O 1
ATOM 887 N N . LEU A 1 123 ? -16.652 3.304 15.515 1.00 92.44 123 LEU A N 1
ATOM 888 C CA . LEU A 1 123 ? -15.332 3.158 16.113 1.00 92.44 123 LEU A CA 1
ATOM 889 C C . LEU A 1 123 ? -14.271 3.940 15.314 1.00 92.44 123 LEU A C 1
ATOM 891 O O . LEU A 1 123 ? -14.352 4.033 14.083 1.00 92.44 123 LEU A O 1
ATOM 895 N N . PRO A 1 124 ? -13.223 4.466 15.977 1.00 93.31 124 PRO A N 1
ATOM 896 C CA . PRO A 1 124 ? -12.253 5.352 15.342 1.00 93.31 124 PRO A CA 1
ATOM 897 C C . PRO A 1 124 ? -11.464 4.663 14.219 1.00 93.31 124 PRO A C 1
ATOM 899 O O . PRO A 1 124 ? -11.071 3.497 14.330 1.00 93.31 124 PRO A O 1
ATOM 902 N N . MET A 1 125 ? -11.183 5.422 13.156 1.00 96.12 125 MET A N 1
ATOM 903 C CA . MET A 1 125 ? -10.398 5.015 11.980 1.00 96.12 125 MET A CA 1
ATOM 904 C C . MET A 1 125 ? -9.112 5.829 11.875 1.00 96.12 125 MET A C 1
ATOM 906 O O . MET A 1 125 ? -9.056 6.976 12.318 1.00 96.12 125 MET A O 1
ATOM 910 N N . ARG A 1 126 ? -8.081 5.281 11.224 1.00 96.75 126 ARG A N 1
ATOM 911 C CA . ARG A 1 126 ? -6.893 6.073 10.875 1.00 96.75 126 ARG A CA 1
ATOM 912 C C . ARG A 1 126 ? -7.237 7.095 9.790 1.00 96.75 126 ARG A C 1
ATOM 914 O O . ARG A 1 126 ? -7.986 6.804 8.859 1.00 96.75 126 ARG A O 1
ATOM 921 N N . SER A 1 127 ? -6.653 8.286 9.911 1.00 96.81 127 SER A N 1
ATOM 922 C CA . SER A 1 127 ? -6.835 9.380 8.953 1.00 96.81 127 SER A CA 1
ATOM 923 C C . SER A 1 127 ? -6.201 9.072 7.593 1.00 96.81 127 SER A C 1
ATOM 925 O O . SER A 1 127 ? -5.104 8.511 7.513 1.00 96.81 127 SER A O 1
ATOM 927 N N . ASN A 1 128 ? -6.852 9.524 6.520 1.00 97.50 128 ASN A N 1
ATOM 928 C CA . ASN A 1 128 ? -6.296 9.484 5.167 1.00 97.50 128 ASN A CA 1
ATOM 929 C C . ASN A 1 128 ? -5.042 10.364 5.027 1.00 97.50 128 ASN A C 1
ATOM 931 O O . ASN A 1 128 ? -4.168 10.050 4.227 1.00 97.50 128 ASN A O 1
ATOM 935 N N . TRP A 1 129 ? -4.904 11.417 5.840 1.00 98.06 129 TRP A N 1
ATOM 936 C CA . TRP A 1 129 ? -3.699 12.253 5.848 1.00 98.06 129 TRP A CA 1
ATOM 937 C C . TRP A 1 129 ? -2.465 11.474 6.308 1.00 98.06 129 TRP A C 1
ATOM 939 O O . TRP A 1 129 ? -1.380 11.590 5.747 1.00 98.06 129 TRP A O 1
ATOM 949 N N . LEU A 1 130 ? -2.654 10.602 7.297 1.00 98.06 130 LEU A N 1
ATOM 950 C CA . LEU A 1 130 ? -1.602 9.719 7.781 1.00 98.06 130 LEU A CA 1
ATOM 951 C C . LEU A 1 130 ? -1.234 8.659 6.736 1.00 98.06 130 LEU A C 1
ATOM 953 O O . LEU A 1 130 ? -0.060 8.339 6.583 1.00 98.06 130 LEU A O 1
ATOM 957 N N . ALA A 1 131 ? -2.220 8.141 5.998 1.00 98.25 131 ALA A N 1
ATOM 958 C CA . ALA A 1 131 ? -1.973 7.244 4.870 1.00 98.25 131 ALA A CA 1
ATOM 959 C C . ALA A 1 131 ? -1.131 7.926 3.778 1.00 98.25 131 ALA A C 1
ATOM 961 O O . ALA A 1 131 ? -0.148 7.351 3.313 1.00 98.25 131 ALA A O 1
ATOM 962 N N . PHE A 1 132 ? -1.469 9.171 3.434 1.00 98.31 132 PHE A N 1
ATOM 963 C CA . PHE A 1 132 ? -0.704 9.988 2.497 1.00 98.31 132 PHE A CA 1
ATOM 964 C C . PHE A 1 132 ? 0.732 10.225 2.985 1.00 98.31 132 PHE A C 1
ATOM 966 O O . PHE A 1 132 ? 1.678 9.920 2.262 1.00 98.31 132 PHE A O 1
ATOM 973 N N . GLY A 1 133 ? 0.920 10.661 4.233 1.00 98.38 133 GLY A N 1
ATOM 974 C CA . GLY A 1 133 ? 2.254 10.882 4.801 1.00 98.38 133 GLY A CA 1
ATOM 975 C C . GLY A 1 133 ? 3.132 9.626 4.786 1.00 98.38 133 GLY A C 1
ATOM 976 O O . GLY A 1 133 ? 4.294 9.685 4.392 1.00 98.38 133 GLY A O 1
ATOM 977 N N . ILE A 1 134 ? 2.570 8.462 5.128 1.00 98.44 134 ILE A N 1
ATOM 978 C CA . ILE A 1 134 ? 3.293 7.180 5.050 1.00 98.44 134 ILE A CA 1
ATOM 979 C C . ILE A 1 134 ? 3.658 6.841 3.605 1.00 98.44 134 ILE A C 1
ATOM 981 O O . ILE A 1 134 ? 4.750 6.339 3.354 1.00 98.44 134 ILE A O 1
ATOM 985 N N . SER A 1 135 ? 2.777 7.132 2.648 1.00 98.06 135 SER A N 1
ATOM 986 C CA . SER A 1 135 ? 3.052 6.875 1.234 1.00 98.06 135 SER A CA 1
ATOM 987 C C . SER A 1 135 ? 4.242 7.679 0.713 1.00 98.06 135 SER A C 1
ATOM 989 O O . SER A 1 135 ? 5.060 7.127 -0.016 1.00 98.06 135 SER A O 1
ATOM 991 N N . LEU A 1 136 ? 4.411 8.924 1.172 1.00 98.31 136 LEU A N 1
ATOM 992 C CA . LEU A 1 136 ? 5.578 9.744 0.843 1.00 98.31 136 LEU A CA 1
ATOM 993 C C . LEU A 1 136 ? 6.862 9.160 1.440 1.00 98.31 136 LEU A C 1
ATOM 995 O O . LEU A 1 136 ? 7.878 9.085 0.755 1.00 98.31 136 LEU A O 1
ATOM 999 N N . LEU A 1 137 ? 6.813 8.682 2.689 1.00 98.38 137 LEU A N 1
ATOM 1000 C CA . LEU A 1 137 ? 7.962 8.028 3.325 1.00 98.38 137 LEU A CA 1
ATOM 1001 C C . LEU A 1 137 ? 8.383 6.747 2.596 1.00 98.38 137 LEU A C 1
ATOM 1003 O O . LEU A 1 137 ? 9.572 6.462 2.514 1.00 98.38 137 LEU A O 1
ATOM 1007 N N . VAL A 1 138 ? 7.426 5.988 2.055 1.00 98.00 138 VAL A N 1
ATOM 1008 C CA . VAL A 1 138 ? 7.708 4.803 1.227 1.00 98.00 138 VAL A CA 1
ATOM 1009 C C . VAL A 1 138 ? 8.230 5.196 -0.155 1.00 98.00 138 VAL A C 1
ATOM 1011 O O . VAL A 1 138 ? 9.097 4.512 -0.694 1.00 98.00 138 VAL A O 1
ATOM 1014 N N . LEU A 1 139 ? 7.739 6.297 -0.725 1.00 97.50 139 LEU A N 1
ATOM 1015 C CA . LEU A 1 139 ? 8.155 6.771 -2.041 1.00 97.50 139 LEU A CA 1
ATOM 1016 C C . LEU A 1 139 ? 9.631 7.191 -2.068 1.00 97.50 139 LEU A C 1
ATOM 1018 O O . LEU A 1 139 ? 10.325 6.892 -3.035 1.00 97.50 139 LEU A O 1
ATOM 1022 N N . LEU A 1 140 ? 10.122 7.851 -1.014 1.00 98.19 140 LEU A N 1
ATOM 1023 C CA . LEU A 1 140 ? 11.499 8.360 -0.936 1.00 98.19 140 LEU A CA 1
ATOM 1024 C C . LEU A 1 140 ? 12.579 7.313 -1.273 1.00 98.19 140 LEU A C 1
ATOM 1026 O O . LEU A 1 140 ? 13.358 7.562 -2.196 1.00 98.19 140 LEU A O 1
ATOM 1030 N N . PRO A 1 141 ? 12.652 6.145 -0.601 1.00 97.62 141 PRO A N 1
ATOM 1031 C CA . PRO A 1 141 ? 13.647 5.132 -0.938 1.00 97.62 141 PRO A CA 1
ATOM 1032 C C . PRO A 1 141 ? 13.433 4.540 -2.335 1.00 97.62 141 PRO A C 1
ATOM 1034 O O . PRO A 1 141 ? 14.412 4.230 -3.002 1.00 97.62 141 PRO A O 1
ATOM 1037 N N . ILE A 1 142 ? 12.190 4.417 -2.814 1.00 96.00 142 ILE A N 1
ATOM 1038 C CA . ILE A 1 142 ? 11.906 3.904 -4.165 1.00 96.00 142 ILE A CA 1
ATOM 1039 C C . ILE A 1 142 ? 12.475 4.850 -5.226 1.00 96.00 142 ILE A C 1
ATOM 1041 O O . ILE A 1 142 ? 13.157 4.401 -6.144 1.00 96.00 142 ILE A O 1
ATOM 1045 N N . VAL A 1 143 ? 12.239 6.157 -5.083 1.00 95.94 143 VAL A N 1
ATOM 1046 C CA . VAL A 1 143 ? 12.780 7.176 -5.992 1.00 95.94 143 VAL A CA 1
ATOM 1047 C C . VAL A 1 143 ? 14.303 7.210 -5.916 1.00 95.94 143 VAL A C 1
ATOM 1049 O O . VAL A 1 143 ? 14.953 7.200 -6.957 1.00 95.94 143 VAL A O 1
ATOM 1052 N N . ALA A 1 144 ? 14.882 7.193 -4.712 1.00 97.00 144 ALA A N 1
ATOM 1053 C CA . ALA A 1 144 ? 16.333 7.181 -4.539 1.00 97.00 144 ALA A CA 1
ATOM 1054 C C . ALA A 1 144 ? 16.987 5.961 -5.211 1.00 97.00 144 ALA A C 1
ATOM 1056 O O . ALA A 1 144 ? 17.987 6.109 -5.912 1.00 97.00 144 ALA A O 1
ATOM 1057 N N . LEU A 1 145 ? 16.396 4.770 -5.055 1.00 95.62 145 LEU A N 1
ATOM 1058 C CA . LEU A 1 145 ? 16.854 3.551 -5.724 1.00 95.62 145 LEU A CA 1
ATOM 1059 C C . LEU A 1 145 ? 16.703 3.646 -7.245 1.00 95.62 145 LEU A C 1
ATOM 1061 O O . LEU A 1 145 ? 17.640 3.313 -7.962 1.00 95.62 145 LEU A O 1
ATOM 1065 N N . GLY A 1 146 ? 15.561 4.128 -7.741 1.00 92.06 146 GLY A N 1
ATOM 1066 C CA . GLY A 1 146 ? 15.321 4.292 -9.176 1.00 92.06 146 GLY A CA 1
ATOM 1067 C C . GLY A 1 146 ? 16.317 5.250 -9.833 1.00 92.06 146 GLY A C 1
ATOM 1068 O O . GLY A 1 146 ? 16.903 4.916 -10.859 1.00 92.06 146 GLY A O 1
ATOM 1069 N N . VAL A 1 147 ? 16.571 6.403 -9.209 1.00 93.94 147 VAL A N 1
ATOM 1070 C CA . VAL A 1 147 ? 17.573 7.374 -9.677 1.00 93.94 147 VAL A CA 1
ATOM 1071 C C . VAL A 1 147 ? 18.980 6.781 -9.613 1.00 93.94 147 VAL A C 1
ATOM 1073 O O . VAL A 1 147 ? 19.730 6.905 -10.575 1.00 93.94 147 VAL A O 1
ATOM 1076 N N . GLY A 1 148 ? 19.342 6.104 -8.521 1.00 95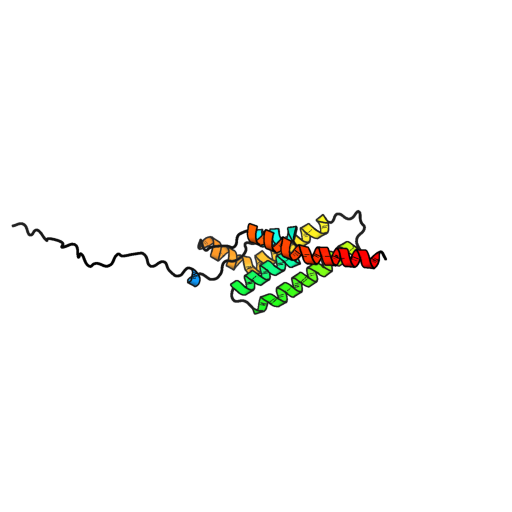.25 148 GLY A N 1
ATOM 1077 C CA . GLY A 1 148 ? 20.650 5.457 -8.392 1.00 95.25 148 GLY A CA 1
ATOM 1078 C C . GLY A 1 148 ? 20.901 4.407 -9.477 1.00 95.25 148 GLY A C 1
ATOM 1079 O O . GLY A 1 148 ? 21.965 4.403 -10.090 1.00 95.25 148 GLY A O 1
ATOM 1080 N N . LEU A 1 149 ? 19.908 3.561 -9.764 1.00 92.25 149 LEU A N 1
ATOM 1081 C CA . LEU A 1 149 ? 19.980 2.572 -10.843 1.00 92.25 149 LEU A CA 1
ATOM 1082 C C . LEU A 1 149 ? 20.100 3.228 -12.222 1.00 92.25 149 LEU A C 1
ATOM 1084 O O . LEU A 1 149 ? 20.896 2.770 -13.036 1.00 92.25 149 LEU A O 1
ATOM 1088 N N . LEU A 1 150 ? 19.353 4.307 -12.472 1.00 90.69 150 LEU A N 1
ATOM 1089 C CA . LEU A 1 150 ? 19.435 5.054 -13.726 1.00 90.69 150 LEU A CA 1
ATOM 1090 C C . LEU A 1 150 ? 20.834 5.643 -13.940 1.00 90.69 150 LEU A C 1
ATOM 1092 O O . LEU A 1 150 ? 21.401 5.484 -15.016 1.00 90.69 150 LEU A O 1
ATOM 1096 N N . LEU A 1 151 ? 21.406 6.274 -12.909 1.00 94.31 151 LEU A N 1
ATOM 1097 C CA . LEU A 1 151 ? 22.752 6.845 -12.975 1.00 94.31 151 LEU A CA 1
ATOM 1098 C C . LEU A 1 151 ? 23.806 5.769 -13.266 1.00 94.31 151 LEU A C 1
ATOM 1100 O O . LEU A 1 151 ? 24.654 5.976 -14.130 1.00 94.31 151 LEU A O 1
ATOM 1104 N N . LEU A 1 152 ? 23.714 4.609 -12.606 1.00 93.88 152 LEU A N 1
ATOM 1105 C CA . LEU A 1 152 ? 24.608 3.469 -12.841 1.00 93.88 152 LEU A CA 1
ATOM 1106 C C . LEU A 1 152 ? 24.467 2.867 -14.244 1.00 93.88 152 LEU A C 1
ATOM 1108 O O . LEU A 1 152 ? 25.446 2.368 -14.779 1.00 93.88 152 LEU A O 1
ATOM 1112 N N . ALA A 1 153 ? 23.273 2.896 -14.836 1.00 89.06 153 ALA A N 1
ATOM 1113 C CA . ALA A 1 153 ? 23.053 2.414 -16.200 1.00 89.06 153 ALA A CA 1
ATOM 1114 C C . ALA A 1 153 ? 23.547 3.400 -17.277 1.00 89.06 153 ALA A C 1
ATOM 1116 O O . ALA A 1 153 ? 23.686 3.017 -18.436 1.00 89.06 153 ALA A O 1
ATOM 1117 N N . SER A 1 154 ? 23.772 4.665 -16.904 1.00 84.19 154 SER A N 1
ATOM 1118 C CA . SER A 1 154 ? 24.165 5.751 -17.812 1.00 84.19 154 SER A CA 1
ATOM 1119 C C . SER A 1 154 ? 25.658 6.107 -17.796 1.00 84.19 154 SER A C 1
ATOM 1121 O O . SER A 1 154 ? 26.070 6.962 -18.580 1.00 84.19 154 SER A O 1
ATOM 1123 N N . GLY A 1 155 ? 26.446 5.500 -16.904 1.00 72.94 155 GLY A N 1
ATOM 1124 C CA . GLY A 1 155 ? 27.898 5.692 -16.785 1.00 72.94 155 GLY A CA 1
ATOM 1125 C C . GLY A 1 155 ? 28.672 4.484 -17.282 1.00 72.94 155 GLY A C 1
ATOM 1126 O O . GLY A 1 155 ? 29.738 4.705 -17.895 1.00 72.94 155 GLY A O 1
#

Mean predicted aligned error: 8.62 Å

Solvent-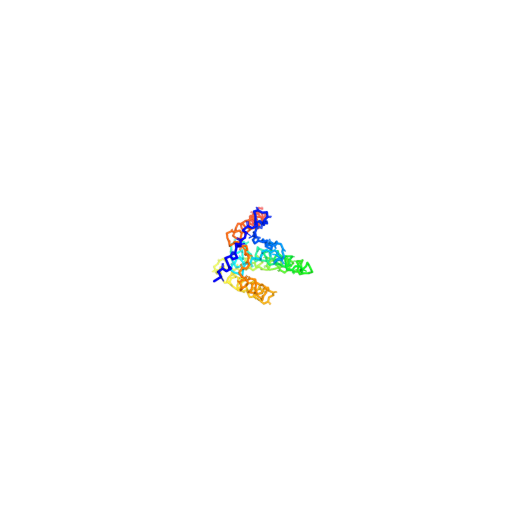accessible surface area (backbone atoms only — not comparable to full-atom values): 8701 Å² total; per-residue (Å²): 138,81,84,78,78,78,78,76,77,65,90,77,64,72,82,86,65,82,77,75,72,63,74,73,80,75,54,63,62,40,67,45,62,68,22,30,34,46,6,20,71,70,21,33,50,42,26,18,22,47,49,50,19,54,33,28,46,52,70,74,34,62,85,50,24,61,60,35,40,52,52,14,50,50,45,39,54,52,55,50,50,47,63,72,70,48,59,89,87,57,64,64,62,74,55,51,52,58,50,34,50,52,52,38,51,50,43,45,77,75,44,33,68,63,51,51,53,37,55,75,68,72,48,72,62,47,57,52,67,58,29,41,56,50,5,51,64,49,26,51,61,53,51,53,51,52,52,52,53,50,54,66,75,72,110

Foldseek 3Di:
DDPPPDPPPPPPPPPPDPPPDPLPVLFDAAADLVLLLLLCQQQNLLLSLCSLLVRCVRVVNPVVNVVSNVVSVVLLVVLVVCVVPDDPPPPSVVSSVVSSVVSSVVCCVPPVVVNVVCVVVVRDHDDSVVSNVSSVVNNVVVVVVVVVVVVVVVD

pLDDT: mean 90.12, std 13.74, range [46.69, 98.69]

Radius of gyration: 25.08 Å; Cα contacts (8 Å, |Δi|>4): 150; chains: 1; bounding box: 81×29×83 Å

Sequence (155 aa):
MDEQTHTASDPYAPPVAPVAEPQDAAGLPLFKIAGIGIATFFGSVLAGGLLMAMNFHRMGRPDRVWPTLGLALLGLVATGALGAVLPEQFPGMLITVPTLVAVTMLAGRTQGEAIARRERAGLPMRSNWLAFGISLLVLLPIVALGVGLLLLASG